Protein AF-A0A851D9D4-F1 (afdb_monomer_lite)

Foldseek 3Di:
DLVVVVVLVVCCCPPVVVDPVSVVVVLVVLLVVCAVDPCSLLVLLVVLLLLFFPPNDPDDPVVSVVVLVSSLSSLLSDDPVVSNLVNNQVSLLVCVVVVGTNDPVSQVVSLVSVCVRPNCVSSVVVVVSVD

Secondary structure (DSSP, 8-state):
-HHHHHHHHHHHHHHHTT-HHHHHHHHHHHHHHHHT-TTHHHHHHHHHHHHTBTTS----HHHHHHHHHHHHHHHHT-S-HHHHHHHHHHHHHHHHHTT-BS-HHHHHHHHHHHHHHH-HHHHHHHHHTT-

pLDDT: mean 94.08, std 6.08, range [61.59, 98.56]

Structure (mmCIF, N/CA/C/O backbone):
data_AF-A0A851D9D4-F1
#
_entry.id   AF-A0A851D9D4-F1
#
loop_
_atom_site.group_PDB
_atom_site.id
_atom_site.type_symbol
_atom_site.label_atom_id
_atom_site.label_alt_id
_atom_site.label_comp_id
_atom_site.label_asym_id
_atom_site.label_entity_id
_atom_site.label_seq_id
_atom_site.pdbx_PDB_ins_code
_atom_site.Cartn_x
_atom_site.Cartn_y
_atom_site.Cartn_z
_atom_site.occupancy
_atom_site.B_iso_or_equiv
_atom_site.auth_seq_id
_atom_site.auth_comp_id
_atom_site.auth_asym_id
_atom_site.auth_atom_id
_atom_site.pdbx_PDB_model_num
ATOM 1 N N . LEU A 1 1 ? 11.417 -7.701 0.108 1.00 90.81 1 LEU A N 1
ATOM 2 C CA . LEU A 1 1 ? 10.865 -7.023 -1.093 1.00 90.81 1 LEU A CA 1
ATOM 3 C C . LEU A 1 1 ? 11.117 -5.521 -1.086 1.00 90.81 1 LEU A C 1
ATOM 5 O O . LEU A 1 1 ? 11.650 -5.031 -2.070 1.00 90.81 1 LEU A O 1
ATOM 9 N N . LEU A 1 2 ? 10.807 -4.804 0.001 1.00 93.19 2 LEU A N 1
ATOM 10 C CA . LEU A 1 2 ? 11.089 -3.363 0.102 1.00 93.19 2 LEU A CA 1
ATOM 11 C C . LEU A 1 2 ? 12.580 -3.041 -0.086 1.00 93.19 2 LEU A C 1
ATOM 13 O O . LEU A 1 2 ? 12.919 -2.233 -0.943 1.00 93.19 2 LEU A O 1
ATOM 17 N N . ASP A 1 3 ? 13.468 -3.744 0.625 1.00 95.19 3 ASP A N 1
ATOM 18 C CA . ASP A 1 3 ? 14.919 -3.530 0.495 1.00 95.19 3 ASP A CA 1
ATOM 19 C C . ASP A 1 3 ? 15.436 -3.878 -0.902 1.00 95.19 3 ASP A C 1
ATOM 21 O O . ASP A 1 3 ? 16.291 -3.185 -1.449 1.00 95.19 3 ASP A O 1
ATOM 25 N N . LEU A 1 4 ? 14.872 -4.927 -1.510 1.00 95.50 4 LEU A N 1
ATOM 26 C CA . LEU A 1 4 ? 15.184 -5.309 -2.884 1.00 95.50 4 LEU A CA 1
ATOM 27 C C . LEU A 1 4 ? 14.807 -4.177 -3.845 1.00 95.50 4 LEU A C 1
ATOM 29 O O . LEU A 1 4 ? 15.632 -3.772 -4.657 1.00 95.50 4 LEU A O 1
ATOM 33 N N . LYS A 1 5 ? 13.598 -3.620 -3.706 1.00 95.62 5 LYS A N 1
ATOM 34 C CA . LYS A 1 5 ? 13.129 -2.488 -4.511 1.00 95.62 5 LYS A CA 1
ATOM 35 C C . LYS A 1 5 ? 14.029 -1.269 -4.336 1.00 95.62 5 LYS A C 1
ATOM 37 O O . LYS A 1 5 ? 14.482 -0.720 -5.331 1.00 95.62 5 LYS A O 1
ATOM 42 N N . SER A 1 6 ? 14.366 -0.903 -3.098 1.00 95.19 6 SER A N 1
ATOM 43 C CA . SER A 1 6 ? 15.285 0.211 -2.825 1.00 95.19 6 SER A CA 1
ATOM 44 C C . SER A 1 6 ? 16.679 -0.015 -3.419 1.00 95.19 6 SER A C 1
ATOM 46 O O . SER A 1 6 ? 17.276 0.917 -3.951 1.00 95.19 6 SER A O 1
ATOM 48 N N . ARG A 1 7 ? 17.196 -1.250 -3.383 1.00 96.81 7 ARG A N 1
ATOM 49 C CA . ARG A 1 7 ? 18.484 -1.592 -3.999 1.00 96.81 7 ARG A CA 1
ATOM 50 C C . ARG A 1 7 ? 18.447 -1.438 -5.521 1.00 96.81 7 ARG A C 1
ATOM 52 O O . ARG A 1 7 ? 19.396 -0.891 -6.075 1.00 96.81 7 ARG A O 1
ATOM 59 N N . PHE A 1 8 ? 17.384 -1.901 -6.178 1.00 95.88 8 PHE A N 1
ATOM 60 C CA . PHE A 1 8 ? 17.225 -1.756 -7.628 1.00 95.88 8 PHE A CA 1
ATOM 61 C C . PHE A 1 8 ? 16.979 -0.307 -8.051 1.00 95.88 8 PHE A C 1
ATOM 63 O O . PHE A 1 8 ? 17.536 0.114 -9.058 1.00 95.88 8 PHE A O 1
ATOM 70 N N . ASP A 1 9 ? 16.229 0.471 -7.269 1.00 94.62 9 ASP A N 1
ATOM 71 C CA . ASP A 1 9 ? 16.039 1.905 -7.522 1.00 94.62 9 ASP A CA 1
ATOM 72 C C . ASP A 1 9 ? 17.369 2.661 -7.458 1.00 94.62 9 ASP A C 1
ATOM 74 O O . ASP A 1 9 ? 17.689 3.432 -8.361 1.00 94.62 9 ASP A O 1
ATOM 78 N N . ARG A 1 10 ? 18.185 2.384 -6.433 1.00 97.06 10 ARG A N 1
ATOM 79 C CA . ARG A 1 10 ? 19.523 2.970 -6.311 1.00 97.06 10 ARG A CA 1
ATOM 80 C C . ARG A 1 10 ? 20.431 2.548 -7.465 1.00 97.06 10 ARG A C 1
ATOM 82 O O . ARG A 1 10 ? 21.088 3.391 -8.059 1.00 97.06 10 ARG A O 1
ATOM 89 N N . PHE A 1 11 ? 20.440 1.261 -7.807 1.00 96.88 11 PHE A N 1
ATOM 90 C CA . PHE A 1 11 ? 21.220 0.739 -8.930 1.00 96.88 11 PHE A CA 1
ATOM 91 C C . PHE A 1 11 ? 20.834 1.406 -10.258 1.00 96.88 11 PHE A C 1
ATOM 93 O O . PHE A 1 11 ? 21.703 1.856 -10.997 1.00 96.88 11 PHE A O 1
ATOM 100 N N . LEU A 1 12 ? 19.535 1.531 -10.532 1.00 96.62 12 LEU A N 1
ATOM 101 C CA . LEU A 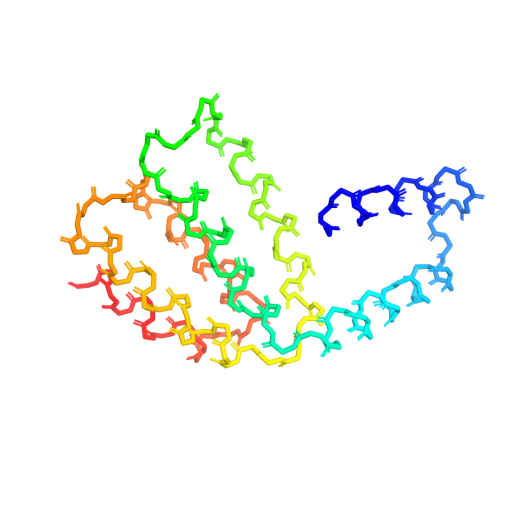1 12 ? 19.008 2.205 -11.715 1.00 96.62 12 LEU A CA 1
ATOM 102 C C . LEU A 1 12 ? 19.426 3.684 -11.766 1.00 96.62 12 LEU A C 1
ATOM 104 O O . LEU A 1 12 ? 19.813 4.183 -12.824 1.00 96.62 12 LEU A O 1
ATOM 108 N N . GLN A 1 13 ? 19.369 4.382 -10.632 1.00 97.12 13 GLN A N 1
ATOM 109 C CA . GLN A 1 13 ? 19.790 5.775 -10.534 1.00 97.12 13 GLN A CA 1
ATOM 110 C C . GLN A 1 13 ? 21.301 5.933 -10.758 1.00 97.12 13 GLN A C 1
ATOM 112 O O . GLN A 1 13 ? 21.709 6.751 -11.576 1.00 97.12 13 GLN A O 1
ATOM 117 N N . GLU A 1 14 ? 22.126 5.163 -10.051 1.00 97.69 14 GLU A N 1
ATOM 118 C CA . GLU A 1 14 ? 23.586 5.313 -10.059 1.00 97.69 14 GLU A CA 1
ATOM 119 C C . GLU A 1 14 ? 24.228 4.789 -11.348 1.00 97.69 14 GLU A C 1
ATOM 121 O O . GLU A 1 14 ? 25.181 5.382 -11.843 1.00 97.69 14 GLU A O 1
ATOM 126 N N . SER A 1 15 ? 23.721 3.680 -11.894 1.00 97.69 15 SER A N 1
ATOM 127 C CA . SER A 1 15 ? 24.346 2.998 -13.038 1.00 97.69 15 SER A CA 1
ATOM 128 C C . SER A 1 15 ? 23.743 3.391 -14.385 1.00 97.69 15 SER A C 1
ATOM 130 O O . SER A 1 15 ? 24.436 3.341 -15.397 1.00 97.69 15 SER A O 1
ATOM 132 N N . PHE A 1 16 ? 22.468 3.785 -14.412 1.00 96.38 16 PHE A N 1
ATOM 133 C CA . PHE A 1 16 ? 21.736 4.053 -15.656 1.00 96.38 16 PHE A CA 1
ATOM 134 C C . PHE A 1 16 ? 21.034 5.414 -15.665 1.00 96.38 16 PHE A C 1
ATOM 136 O O . PHE A 1 16 ? 20.228 5.670 -16.554 1.00 96.38 16 PHE A O 1
ATOM 143 N N . ASN A 1 17 ? 21.308 6.288 -14.688 1.00 96.31 17 ASN A N 1
ATOM 144 C CA . ASN A 1 17 ? 20.724 7.629 -14.587 1.00 96.31 17 ASN A CA 1
ATOM 145 C C . ASN A 1 17 ? 19.188 7.644 -14.746 1.00 96.31 17 ASN A C 1
ATOM 147 O O . ASN A 1 17 ? 18.624 8.492 -15.436 1.00 96.31 17 ASN A O 1
ATOM 151 N N . ASN A 1 18 ? 18.502 6.679 -14.121 1.00 95.62 18 ASN A N 1
ATOM 152 C CA . ASN A 1 18 ? 17.047 6.518 -14.230 1.00 95.62 18 ASN A CA 1
ATOM 153 C C . ASN A 1 18 ? 16.526 6.317 -15.661 1.00 95.62 18 ASN A C 1
ATOM 155 O O . ASN A 1 18 ? 15.411 6.747 -15.975 1.00 95.62 18 ASN A O 1
ATOM 159 N N . ASP A 1 19 ? 17.299 5.632 -16.506 1.00 98.00 19 ASP A N 1
ATOM 160 C CA . ASP A 1 19 ? 16.868 5.268 -17.851 1.00 98.00 19 ASP A CA 1
ATOM 161 C C . ASP A 1 19 ? 15.466 4.634 -17.850 1.00 98.00 19 ASP A C 1
ATOM 163 O O . ASP A 1 19 ? 15.133 3.741 -17.059 1.00 98.00 19 ASP A O 1
ATOM 167 N N . ARG A 1 20 ? 14.618 5.137 -18.749 1.00 96.94 20 ARG A N 1
ATOM 168 C CA . ARG A 1 20 ? 13.194 4.802 -18.779 1.00 96.94 20 ARG A CA 1
ATOM 169 C C . ARG A 1 20 ? 12.952 3.344 -19.157 1.00 96.94 20 ARG A C 1
ATOM 171 O O . ARG A 1 20 ? 12.017 2.754 -18.615 1.00 96.94 20 ARG A O 1
ATOM 178 N N . LEU A 1 21 ? 13.753 2.781 -20.060 1.00 97.12 21 LEU A N 1
ATOM 179 C CA . LEU A 1 21 ? 13.603 1.397 -20.497 1.00 97.12 21 LEU A CA 1
ATOM 180 C C . LEU A 1 21 ? 13.927 0.456 -19.336 1.00 97.12 21 LEU A C 1
ATOM 182 O O . LEU A 1 21 ? 13.097 -0.373 -18.975 1.00 97.12 21 LEU A O 1
ATOM 186 N N . PHE A 1 22 ? 15.071 0.656 -18.674 1.00 96.44 22 PHE A N 1
ATOM 187 C CA . PHE A 1 22 ? 15.436 -0.145 -17.502 1.00 96.44 22 PHE A CA 1
ATOM 188 C C . PHE A 1 22 ? 14.422 -0.000 -16.365 1.00 96.44 22 PHE A C 1
ATOM 190 O O . PHE A 1 22 ? 14.060 -0.991 -15.730 1.00 96.44 22 PHE A O 1
ATOM 197 N N . LYS A 1 23 ? 13.901 1.211 -16.137 1.00 96.25 23 LYS A N 1
ATOM 198 C CA . LYS A 1 23 ? 12.845 1.445 -15.145 1.00 96.25 23 LYS A CA 1
ATOM 199 C C . LYS A 1 23 ? 11.585 0.628 -15.431 1.00 96.25 23 LYS A C 1
ATOM 201 O O . LYS A 1 23 ? 11.008 0.066 -14.503 1.00 96.25 23 LYS A O 1
ATOM 206 N N . GLN A 1 24 ? 11.150 0.586 -16.690 1.00 96.69 24 GLN A N 1
ATOM 207 C CA . GLN A 1 24 ? 9.966 -0.166 -17.109 1.00 96.69 24 GLN A CA 1
ATOM 208 C C . GLN A 1 24 ? 10.182 -1.673 -16.981 1.00 96.69 24 GLN A C 1
ATOM 210 O O . GLN A 1 24 ? 9.315 -2.347 -16.432 1.00 96.69 24 GLN A O 1
ATOM 215 N N . THR A 1 25 ? 11.342 -2.183 -17.401 1.00 97.00 25 THR A N 1
ATOM 216 C CA . THR A 1 25 ? 11.686 -3.605 -17.260 1.00 97.00 25 THR A CA 1
ATOM 217 C C . THR A 1 25 ? 11.700 -4.029 -15.794 1.00 97.00 25 THR A C 1
ATOM 219 O O . THR A 1 25 ? 11.010 -4.972 -15.426 1.00 97.00 25 THR A O 1
ATOM 222 N N . ILE A 1 26 ? 12.390 -3.275 -14.928 1.00 95.94 26 ILE A N 1
ATOM 223 C CA . ILE A 1 26 ? 12.426 -3.565 -13.486 1.00 95.94 26 ILE A CA 1
ATOM 224 C C . ILE A 1 26 ? 11.010 -3.540 -12.899 1.00 95.94 26 ILE A C 1
ATOM 226 O O . ILE A 1 26 ? 10.655 -4.421 -12.123 1.00 95.94 26 ILE A O 1
ATOM 230 N N . ALA A 1 27 ? 10.185 -2.552 -13.255 1.00 95.75 27 ALA A N 1
ATOM 231 C CA . ALA A 1 27 ? 8.805 -2.486 -12.777 1.00 95.75 27 ALA A CA 1
ATOM 232 C C . ALA A 1 27 ? 7.976 -3.705 -13.219 1.00 95.75 27 ALA A C 1
ATOM 234 O O . ALA A 1 27 ? 7.279 -4.284 -12.387 1.00 95.75 27 ALA A O 1
ATOM 235 N N . GLY A 1 28 ? 8.093 -4.114 -14.487 1.00 97.31 28 GLY A N 1
ATOM 236 C CA . GLY A 1 28 ? 7.421 -5.299 -15.024 1.00 97.31 28 GLY A CA 1
ATOM 237 C C . GLY A 1 28 ? 7.860 -6.591 -14.334 1.00 97.31 28 GLY A C 1
ATOM 238 O O . GLY A 1 28 ? 7.017 -7.410 -13.980 1.00 97.31 28 GLY A O 1
ATOM 239 N N . ASP A 1 29 ? 9.154 -6.740 -14.047 1.00 96.81 29 ASP A N 1
ATOM 240 C CA . ASP A 1 29 ? 9.668 -7.903 -13.319 1.00 96.81 29 ASP A CA 1
ATOM 241 C C . ASP A 1 29 ? 9.156 -7.936 -11.873 1.00 96.81 29 ASP A C 1
ATOM 243 O O . ASP A 1 29 ? 8.748 -8.992 -11.388 1.00 96.81 29 ASP A O 1
ATOM 247 N N . PHE A 1 30 ? 9.123 -6.781 -11.191 1.00 96.50 30 PHE A N 1
ATOM 248 C CA . PHE A 1 30 ? 8.541 -6.657 -9.850 1.00 96.50 30 PHE A CA 1
ATOM 249 C C . PHE A 1 30 ? 7.064 -7.034 -9.824 1.00 96.50 30 PHE A C 1
ATOM 251 O O . PHE A 1 30 ? 6.648 -7.741 -8.908 1.00 96.50 30 PHE A O 1
ATOM 258 N N . GLU A 1 31 ? 6.286 -6.596 -10.811 1.00 97.1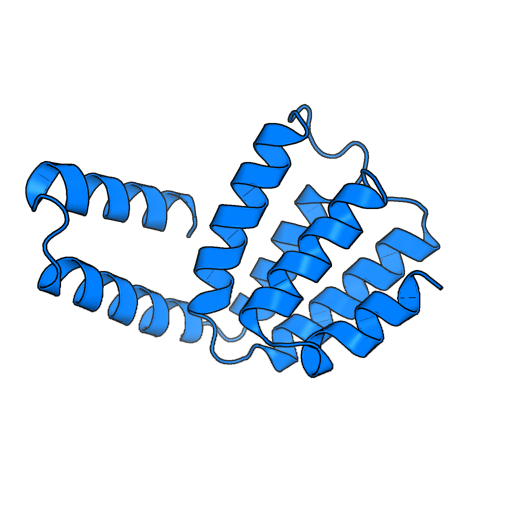2 31 GLU A N 1
ATOM 259 C CA . GLU A 1 31 ? 4.900 -7.028 -10.966 1.00 97.12 31 GLU A CA 1
ATOM 260 C C . GLU A 1 31 ? 4.820 -8.540 -11.199 1.00 97.12 31 GLU A C 1
ATOM 262 O O . GLU A 1 31 ? 4.091 -9.229 -10.487 1.00 97.12 31 GLU A O 1
ATOM 267 N N . TYR A 1 32 ? 5.613 -9.086 -12.119 1.00 97.31 32 TYR A N 1
ATOM 268 C CA . TYR A 1 32 ? 5.586 -10.510 -12.431 1.00 97.31 32 TYR A CA 1
ATOM 269 C C . TYR A 1 32 ? 5.859 -11.377 -11.196 1.00 97.31 32 TYR A C 1
ATOM 271 O O . TYR A 1 32 ? 5.006 -12.171 -10.796 1.00 97.31 32 TYR A O 1
ATOM 279 N N . PHE A 1 33 ? 7.012 -11.213 -10.537 1.00 96.19 33 PHE A N 1
ATOM 280 C CA . PHE A 1 33 ? 7.373 -12.120 -9.446 1.00 96.19 33 PHE A CA 1
ATOM 281 C C . PHE A 1 33 ? 6.576 -11.868 -8.160 1.00 96.19 33 PHE A C 1
ATOM 283 O O . PHE A 1 33 ? 6.390 -12.803 -7.379 1.00 96.19 33 PHE A O 1
ATOM 290 N N . LEU A 1 34 ? 6.108 -10.636 -7.901 1.00 97.12 34 LEU A N 1
ATOM 291 C CA . LEU A 1 34 ? 5.276 -10.350 -6.726 1.00 97.12 34 LEU A CA 1
ATOM 292 C C . LEU A 1 34 ? 3.985 -11.171 -6.778 1.00 97.12 34 LEU A C 1
ATOM 294 O O . LEU A 1 34 ? 3.561 -11.712 -5.753 1.00 97.12 34 LEU A O 1
ATOM 298 N N . ASN A 1 35 ? 3.397 -11.284 -7.970 1.00 97.38 35 ASN A N 1
ATOM 299 C CA . ASN A 1 35 ? 2.134 -11.978 -8.196 1.00 97.38 35 ASN A CA 1
ATOM 300 C C . ASN A 1 35 ? 2.295 -13.498 -8.407 1.00 97.38 35 ASN A C 1
ATOM 302 O O . ASN A 1 35 ? 1.298 -14.211 -8.383 1.00 97.38 35 ASN A O 1
ATOM 306 N N . LEU A 1 36 ? 3.523 -14.036 -8.509 1.00 97.56 36 LEU A N 1
ATOM 307 C CA . LEU A 1 36 ? 3.751 -15.495 -8.481 1.00 97.56 36 LEU A CA 1
ATOM 308 C C . LEU A 1 36 ? 3.380 -16.132 -7.132 1.00 97.56 36 LEU A C 1
ATOM 310 O O . LEU A 1 36 ? 3.127 -17.333 -7.057 1.00 97.56 36 LEU A O 1
ATOM 314 N N . ASN A 1 37 ? 3.374 -15.347 -6.054 1.00 96.31 37 ASN A N 1
ATOM 315 C CA . ASN A 1 37 ? 2.994 -15.811 -4.728 1.00 96.31 37 ASN A CA 1
ATOM 316 C C . ASN A 1 37 ? 1.591 -15.309 -4.368 1.00 96.31 37 ASN A C 1
ATOM 318 O O . ASN A 1 37 ? 1.417 -14.144 -4.015 1.00 96.31 37 ASN A O 1
ATOM 322 N N . SER A 1 38 ? 0.610 -16.213 -4.340 1.00 95.94 38 SER A N 1
ATOM 323 C CA . SER A 1 38 ? -0.780 -15.909 -3.959 1.00 95.94 38 SER A CA 1
ATOM 324 C C . SER A 1 38 ? -0.944 -15.410 -2.514 1.00 95.94 38 SER A C 1
ATOM 326 O O . SER A 1 38 ? -1.989 -14.880 -2.148 1.00 95.94 38 SER A O 1
ATOM 328 N N . ARG A 1 39 ? 0.089 -15.539 -1.666 1.00 97.44 39 ARG A N 1
ATOM 329 C CA . ARG A 1 39 ? 0.106 -14.979 -0.301 1.00 97.44 39 ARG A CA 1
ATOM 330 C C . ARG A 1 39 ? 0.657 -13.556 -0.220 1.00 97.44 39 ARG A C 1
ATOM 332 O O . ARG A 1 39 ? 0.608 -12.953 0.850 1.00 97.44 39 ARG A O 1
ATOM 339 N N . SER A 1 40 ? 1.158 -12.987 -1.318 1.00 97.88 40 SER A N 1
ATOM 340 C CA . SER A 1 40 ? 1.647 -11.601 -1.354 1.00 97.88 40 SER A CA 1
ATOM 341 C C . SER A 1 40 ? 0.625 -10.571 -0.830 1.00 97.88 40 SER A C 1
ATOM 343 O O . SER A 1 40 ? 1.040 -9.712 -0.044 1.00 97.88 40 SER A O 1
ATOM 345 N N . PRO A 1 41 ? -0.686 -10.653 -1.158 1.00 98.38 41 PRO A N 1
ATOM 346 C CA . PRO A 1 41 ? -1.702 -9.757 -0.594 1.00 98.38 41 PRO A CA 1
ATOM 347 C C . PRO A 1 41 ? -1.792 -9.815 0.934 1.00 98.38 41 PRO A C 1
ATOM 349 O O . PRO A 1 41 ? -1.791 -8.783 1.607 1.00 98.38 41 PRO A O 1
ATOM 352 N N . GLU A 1 42 ? -1.811 -11.023 1.497 1.00 98.19 42 GLU A N 1
ATOM 353 C CA . GLU A 1 42 ? -1.857 -11.234 2.944 1.00 98.19 42 GLU A CA 1
ATOM 354 C C . GLU A 1 42 ? -0.599 -10.688 3.623 1.00 98.19 42 GLU A C 1
ATOM 356 O O . GLU A 1 42 ? -0.683 -9.949 4.602 1.00 98.19 42 GLU A O 1
ATOM 361 N N . TYR A 1 43 ? 0.580 -11.005 3.084 1.00 98.31 43 TYR A N 1
ATOM 362 C CA . TYR A 1 43 ? 1.853 -10.586 3.666 1.00 98.31 43 TYR A CA 1
ATOM 363 C C . TYR A 1 43 ? 2.029 -9.074 3.667 1.00 98.31 43 TYR A C 1
ATOM 365 O O . TYR A 1 43 ? 2.518 -8.520 4.653 1.00 98.31 43 TYR A O 1
ATOM 373 N N . LEU A 1 44 ? 1.602 -8.392 2.603 1.00 98.38 44 LEU A N 1
ATOM 374 C CA . LEU A 1 44 ? 1.626 -6.935 2.572 1.00 98.38 44 LEU A CA 1
ATOM 375 C C . LEU A 1 44 ? 0.669 -6.345 3.615 1.00 98.38 44 LEU A C 1
ATOM 377 O O . LEU A 1 44 ? 1.033 -5.410 4.326 1.00 98.38 44 LEU A O 1
ATOM 381 N N . SER A 1 45 ? -0.526 -6.925 3.748 1.00 98.31 45 SER A N 1
ATOM 382 C CA . SER A 1 45 ? -1.516 -6.503 4.739 1.00 98.31 45 SER A CA 1
ATOM 383 C C . SER A 1 45 ? -1.017 -6.687 6.177 1.00 98.31 45 SER A C 1
ATOM 385 O O . SER A 1 45 ? -1.084 -5.756 6.980 1.00 98.31 45 SER A O 1
ATOM 387 N N . LEU A 1 46 ? -0.437 -7.849 6.491 1.00 97.88 46 LEU A N 1
ATOM 388 C CA . LEU A 1 46 ? 0.181 -8.146 7.787 1.00 97.88 46 LEU A CA 1
ATOM 389 C C . LEU A 1 46 ? 1.354 -7.216 8.092 1.00 97.88 46 LEU A C 1
ATOM 391 O O . LEU A 1 46 ? 1.516 -6.777 9.229 1.00 97.88 46 LEU A O 1
ATOM 395 N N . PHE A 1 47 ? 2.170 -6.905 7.084 1.00 96.94 47 PHE A N 1
ATOM 396 C CA . PHE A 1 47 ? 3.274 -5.970 7.245 1.00 96.94 47 PHE A CA 1
ATOM 397 C C . PHE A 1 47 ? 2.764 -4.577 7.621 1.00 96.94 47 PHE A C 1
ATOM 399 O O . PHE A 1 47 ? 3.266 -3.987 8.571 1.00 96.94 47 PHE A O 1
ATOM 406 N N . ILE A 1 48 ? 1.743 -4.066 6.929 1.00 96.75 48 ILE A N 1
ATOM 407 C CA . ILE A 1 48 ? 1.140 -2.768 7.260 1.00 96.75 48 ILE A CA 1
ATOM 408 C C . ILE A 1 48 ? 0.482 -2.809 8.651 1.00 96.75 48 ILE A C 1
ATOM 410 O O . ILE A 1 48 ? 0.669 -1.887 9.442 1.00 96.75 48 ILE A O 1
ATOM 414 N N . ASP A 1 49 ? -0.217 -3.897 8.992 1.00 96.31 49 ASP A N 1
ATOM 415 C CA . ASP A 1 49 ? -0.802 -4.119 10.323 1.00 96.31 49 ASP A CA 1
ATOM 416 C C . ASP A 1 49 ? 0.252 -4.075 11.439 1.00 96.31 49 ASP A C 1
ATOM 418 O O . ASP A 1 49 ? 0.006 -3.483 12.484 1.00 96.31 49 ASP A O 1
ATOM 422 N N . ASP A 1 50 ? 1.435 -4.655 11.228 1.00 94.50 50 ASP A N 1
ATOM 423 C CA . ASP A 1 50 ? 2.560 -4.582 12.170 1.00 94.50 50 ASP A CA 1
ATOM 424 C C . ASP A 1 50 ? 3.058 -3.143 12.373 1.00 94.50 50 ASP A C 1
ATOM 426 O O . ASP A 1 50 ? 3.345 -2.746 13.501 1.00 94.50 50 ASP A O 1
ATOM 430 N N . LYS A 1 51 ? 3.128 -2.345 11.299 1.00 93.38 51 LYS A N 1
ATOM 431 C CA . LYS A 1 51 ? 3.608 -0.953 11.359 1.00 93.38 51 LYS A CA 1
ATOM 432 C C . LYS A 1 51 ? 2.619 0.016 11.990 1.00 93.38 51 LYS A C 1
ATOM 434 O O . LYS A 1 51 ? 3.050 1.013 12.556 1.00 93.38 51 LYS A O 1
ATOM 439 N N . LEU A 1 52 ? 1.326 -0.285 11.920 1.00 93.94 52 LEU A N 1
ATOM 440 C CA . LEU A 1 52 ? 0.266 0.546 12.492 1.00 93.94 52 LEU A CA 1
ATOM 441 C C . LEU A 1 52 ? -0.125 0.139 13.918 1.00 93.94 52 LEU A C 1
ATOM 443 O O . LEU A 1 52 ? -0.994 0.772 14.513 1.00 93.94 52 LEU A O 1
ATOM 447 N N . LYS A 1 53 ? 0.492 -0.900 14.493 1.00 91.81 53 LYS A N 1
ATOM 448 C CA . LYS A 1 53 ? 0.215 -1.323 15.870 1.00 91.81 53 LYS A CA 1
ATOM 449 C C . LYS A 1 53 ? 1.001 -0.520 16.903 1.00 91.81 53 LYS A C 1
ATOM 451 O O . LYS A 1 53 ? 2.215 -0.338 16.802 1.00 91.81 53 LYS A O 1
ATOM 456 N N . LYS A 1 54 ? 0.314 -0.140 17.978 1.00 81.81 54 LYS A N 1
ATOM 457 C CA . LYS A 1 54 ? 0.893 0.514 19.153 1.00 81.81 54 LYS A CA 1
ATOM 458 C C . LYS A 1 54 ? 1.964 -0.359 19.813 1.00 81.81 54 LYS A C 1
ATOM 460 O O . LYS A 1 54 ? 1.751 -1.549 20.040 1.00 81.81 54 LYS A O 1
ATOM 465 N N . GLY A 1 55 ? 3.092 0.256 20.172 1.00 68.00 55 GLY A N 1
ATOM 466 C CA . GLY A 1 55 ? 4.141 -0.369 20.988 1.00 68.00 55 GLY A CA 1
ATOM 467 C C . GLY A 1 55 ? 5.022 -1.386 20.261 1.00 68.00 55 GLY A C 1
ATOM 468 O O . GLY A 1 55 ? 5.802 -2.071 20.916 1.00 68.00 55 GLY A O 1
ATOM 469 N N . VAL A 1 56 ? 4.916 -1.505 18.933 1.00 61.59 56 VAL A N 1
ATOM 470 C CA . VAL A 1 56 ? 5.634 -2.553 18.196 1.00 61.59 56 VAL A CA 1
ATOM 471 C C . VAL A 1 56 ? 7.078 -2.162 17.879 1.00 61.59 56 VAL A C 1
ATOM 473 O O . VAL A 1 56 ? 7.922 -3.056 17.859 1.00 61.59 56 VAL A O 1
ATOM 476 N N . LYS A 1 57 ? 7.421 -0.878 17.658 1.00 65.12 57 LYS A N 1
ATOM 477 C CA . LYS A 1 57 ? 8.802 -0.454 17.324 1.00 65.12 57 LYS A CA 1
ATOM 478 C C . LYS A 1 57 ? 9.092 0.974 17.786 1.00 65.12 57 LYS A C 1
ATOM 480 O O . LYS A 1 57 ? 8.229 1.834 17.668 1.00 65.12 57 LYS A O 1
ATOM 485 N N . GLY A 1 58 ? 10.323 1.223 18.240 1.00 72.50 58 GLY A N 1
ATOM 486 C CA . GLY A 1 58 ? 10.870 2.557 18.543 1.00 72.50 58 GLY A CA 1
ATOM 487 C C . GLY A 1 58 ? 11.146 3.402 17.294 1.00 72.50 58 GLY A C 1
ATOM 488 O O . GLY A 1 58 ? 12.185 4.043 17.214 1.00 72.50 58 GLY A O 1
ATOM 489 N N . LEU A 1 59 ? 10.255 3.324 16.305 1.00 81.00 59 LEU A N 1
ATOM 490 C CA . LEU A 1 59 ? 10.286 4.135 15.096 1.00 81.00 59 LEU A CA 1
ATOM 491 C C . LEU A 1 59 ? 9.507 5.420 15.351 1.00 81.00 59 LEU A C 1
ATOM 493 O O . LEU A 1 59 ? 8.474 5.414 16.022 1.00 81.00 59 LEU A O 1
ATOM 497 N N . THR A 1 60 ? 9.992 6.508 14.780 1.00 85.81 60 THR A N 1
ATOM 498 C CA . THR A 1 60 ? 9.273 7.778 14.726 1.00 85.81 60 THR A CA 1
ATOM 499 C C . THR A 1 60 ? 8.089 7.688 13.759 1.00 85.81 60 THR A C 1
ATOM 501 O O . THR A 1 60 ? 8.075 6.861 12.843 1.00 85.81 60 THR A O 1
ATOM 504 N N . GLU A 1 61 ? 7.095 8.563 13.919 1.00 82.62 61 GLU A N 1
ATOM 505 C CA . GLU A 1 61 ? 5.941 8.627 13.006 1.00 82.62 61 GLU A CA 1
ATOM 506 C C . GLU A 1 61 ? 6.371 8.852 11.545 1.00 82.62 61 GLU A C 1
ATOM 508 O O . GLU A 1 61 ? 5.830 8.229 10.633 1.00 82.62 61 GLU A O 1
ATOM 513 N N . GLN A 1 62 ? 7.415 9.657 11.323 1.00 88.62 62 GLN A N 1
ATOM 514 C CA . GLN A 1 62 ? 7.964 9.928 9.992 1.00 88.62 62 GLN A CA 1
ATOM 515 C C . GLN A 1 62 ? 8.602 8.684 9.347 1.00 88.62 62 GLN A C 1
ATOM 517 O O . GLN A 1 62 ? 8.470 8.449 8.140 1.00 88.62 62 GLN A O 1
ATOM 522 N N . GLU A 1 63 ? 9.284 7.850 10.136 1.00 89.12 63 GLU A N 1
ATOM 523 C CA . GLU A 1 63 ? 9.827 6.577 9.649 1.00 89.12 63 GLU A CA 1
ATOM 524 C C . GLU A 1 63 ? 8.711 5.587 9.318 1.00 89.12 63 GLU A C 1
ATOM 526 O O . GLU A 1 63 ? 8.799 4.879 8.311 1.00 89.12 63 GLU A O 1
ATOM 531 N N . VAL A 1 64 ? 7.649 5.552 10.130 1.00 89.19 64 VAL A N 1
ATOM 532 C CA . VAL A 1 64 ? 6.457 4.746 9.842 1.00 89.19 64 VAL A CA 1
ATOM 533 C C . VAL A 1 64 ? 5.839 5.186 8.519 1.00 89.19 64 VAL A C 1
ATOM 535 O O . VAL A 1 64 ? 5.636 4.340 7.650 1.00 89.19 64 VAL A O 1
ATOM 538 N N . GLU A 1 65 ? 5.624 6.485 8.313 1.00 91.38 65 GLU A N 1
ATOM 539 C CA . GLU A 1 65 ? 5.089 7.012 7.055 1.00 91.38 65 GLU A CA 1
ATOM 540 C C . GLU A 1 65 ? 5.955 6.620 5.849 1.00 91.38 65 GLU A C 1
ATOM 542 O O . GLU A 1 65 ? 5.446 6.068 4.872 1.00 91.38 65 GLU A O 1
ATOM 547 N N . THR A 1 66 ? 7.275 6.788 5.956 1.00 93.12 66 THR A N 1
ATOM 548 C CA . THR A 1 66 ? 8.217 6.397 4.894 1.00 93.12 66 THR A CA 1
ATOM 549 C C . THR A 1 66 ? 8.109 4.906 4.557 1.00 93.12 66 THR A C 1
ATOM 551 O O . THR A 1 66 ? 8.211 4.500 3.395 1.00 93.12 66 THR A O 1
ATOM 554 N N . ILE A 1 67 ? 7.910 4.052 5.564 1.00 93.12 67 ILE A N 1
ATOM 555 C CA . ILE A 1 67 ? 7.721 2.613 5.362 1.00 93.12 67 ILE A CA 1
ATOM 556 C C . ILE A 1 67 ? 6.382 2.324 4.673 1.00 93.12 67 ILE A C 1
ATOM 558 O O . ILE A 1 67 ? 6.343 1.472 3.780 1.00 93.12 67 ILE A O 1
ATOM 562 N N . LEU A 1 68 ? 5.306 3.016 5.057 1.00 94.88 68 LEU A N 1
ATOM 563 C CA . LEU A 1 68 ? 3.989 2.865 4.433 1.00 94.88 68 LEU A CA 1
ATOM 564 C C . LEU A 1 68 ? 4.019 3.287 2.960 1.00 94.88 68 LEU A C 1
ATOM 566 O O . LEU A 1 68 ? 3.488 2.566 2.119 1.00 94.88 68 LEU A O 1
ATOM 570 N N . ASP A 1 69 ? 4.724 4.363 2.610 1.00 96.06 69 ASP A N 1
ATOM 571 C CA . ASP A 1 69 ? 4.898 4.774 1.211 1.00 96.06 69 ASP A CA 1
ATOM 572 C C . ASP A 1 69 ? 5.624 3.714 0.379 1.00 96.06 69 ASP A C 1
ATOM 574 O O . ASP A 1 69 ? 5.210 3.382 -0.736 1.00 96.06 69 ASP A O 1
ATOM 578 N N . LYS A 1 70 ? 6.677 3.105 0.936 1.00 95.88 70 LYS A N 1
ATOM 579 C CA . LYS A 1 70 ? 7.363 1.986 0.275 1.00 95.88 70 LYS A CA 1
ATOM 580 C C . LYS A 1 70 ? 6.451 0.761 0.145 1.00 95.88 70 LYS A C 1
ATOM 582 O O . LYS A 1 70 ? 6.498 0.081 -0.880 1.00 95.88 70 LYS A O 1
ATOM 587 N N . ALA A 1 71 ? 5.609 0.479 1.140 1.00 96.94 71 ALA A N 1
ATOM 588 C CA . ALA A 1 71 ? 4.617 -0.594 1.062 1.00 96.94 71 ALA A CA 1
ATOM 589 C C . ALA A 1 71 ? 3.588 -0.331 -0.051 1.00 96.94 71 ALA A C 1
ATOM 591 O O . ALA A 1 71 ? 3.255 -1.246 -0.805 1.00 96.94 71 ALA A O 1
ATOM 592 N N . MET A 1 72 ? 3.168 0.924 -0.232 1.00 97.69 72 MET A N 1
ATOM 593 C CA . MET A 1 72 ? 2.256 1.329 -1.305 1.00 97.69 72 MET A CA 1
ATOM 594 C C . MET A 1 72 ? 2.860 1.169 -2.705 1.00 97.69 72 MET A C 1
ATOM 596 O O . MET A 1 72 ? 2.142 0.847 -3.650 1.00 97.69 72 MET A O 1
ATOM 600 N N . VAL A 1 73 ? 4.184 1.292 -2.855 1.00 95.88 73 VAL A N 1
ATOM 601 C CA . VAL A 1 73 ? 4.859 0.933 -4.116 1.00 95.88 73 VAL A CA 1
ATOM 602 C C . VAL A 1 73 ? 4.640 -0.545 -4.453 1.00 95.88 73 VAL A C 1
ATOM 604 O O . VAL A 1 73 ? 4.341 -0.855 -5.601 1.00 95.88 73 VAL A O 1
ATOM 607 N N . LEU A 1 74 ? 4.755 -1.452 -3.476 1.00 96.56 74 LEU A N 1
ATOM 608 C CA . LEU A 1 74 ? 4.485 -2.877 -3.705 1.00 96.56 74 LEU A CA 1
ATOM 609 C C . LEU A 1 74 ? 3.000 -3.142 -3.957 1.00 96.56 74 LEU A C 1
ATOM 611 O O . LEU A 1 74 ? 2.670 -3.951 -4.816 1.00 96.56 74 LEU A O 1
ATOM 615 N N . PHE A 1 75 ? 2.110 -2.440 -3.252 1.00 98.00 75 PHE A N 1
ATOM 616 C CA . PHE A 1 75 ? 0.668 -2.530 -3.485 1.00 98.00 75 PHE A CA 1
ATOM 617 C C . PHE A 1 75 ? 0.293 -2.169 -4.930 1.00 98.00 75 PHE A C 1
ATOM 619 O O . PHE A 1 75 ? -0.552 -2.828 -5.531 1.00 98.00 75 PHE A O 1
ATOM 626 N N . ARG A 1 76 ? 0.951 -1.167 -5.530 1.00 96.81 76 ARG A N 1
ATOM 627 C CA . ARG A 1 76 ? 0.714 -0.793 -6.934 1.00 96.81 76 ARG A CA 1
ATOM 628 C C . ARG A 1 76 ? 1.010 -1.920 -7.922 1.00 96.81 76 ARG A C 1
ATOM 630 O O . ARG A 1 76 ? 0.267 -2.057 -8.888 1.00 96.81 76 ARG A O 1
ATOM 637 N N . PHE A 1 77 ? 2.036 -2.727 -7.657 1.00 96.81 77 PHE A N 1
ATOM 638 C CA . PHE A 1 77 ? 2.399 -3.890 -8.475 1.00 96.81 77 PHE A CA 1
ATOM 639 C C . PHE A 1 77 ? 1.506 -5.116 -8.229 1.00 96.81 77 PHE A C 1
ATOM 641 O O . PHE A 1 77 ? 1.650 -6.127 -8.906 1.00 96.81 77 PHE A O 1
ATOM 648 N N . MET A 1 78 ? 0.608 -5.071 -7.246 1.00 97.56 78 MET A N 1
ATOM 649 C CA . MET A 1 78 ? -0.255 -6.196 -6.906 1.00 97.56 78 MET A CA 1
ATOM 650 C C . MET A 1 78 ? -1.478 -6.259 -7.824 1.00 97.56 78 MET A C 1
ATOM 652 O O . MET A 1 78 ? -2.152 -5.248 -8.039 1.00 97.56 78 MET A O 1
ATOM 656 N N . GLN A 1 79 ? -1.793 -7.460 -8.310 1.00 96.69 79 GLN A N 1
ATOM 657 C CA . GLN A 1 79 ? -2.980 -7.713 -9.130 1.00 96.69 79 GLN A CA 1
ATOM 658 C C . GLN A 1 79 ? -4.210 -8.031 -8.265 1.00 96.69 79 GLN A C 1
ATOM 660 O O . GLN A 1 79 ? -5.259 -7.413 -8.440 1.00 96.69 79 GLN A O 1
ATOM 665 N N . GLU A 1 80 ? -4.071 -8.909 -7.267 1.00 97.19 80 GLU A N 1
ATOM 666 C CA . GLU A 1 80 ? -5.161 -9.341 -6.369 1.00 97.19 80 GLU A CA 1
ATOM 667 C C . GLU A 1 80 ? -5.451 -8.328 -5.238 1.00 97.19 80 GLU A C 1
ATOM 669 O O . GLU A 1 80 ? -5.287 -8.594 -4.041 1.00 97.19 80 GLU A O 1
ATOM 674 N N . LYS A 1 81 ? -5.856 -7.110 -5.618 1.00 97.38 81 LYS A N 1
ATOM 675 C CA . LYS A 1 81 ? -6.122 -6.004 -4.677 1.00 97.38 81 LYS A CA 1
ATOM 676 C C . LYS A 1 81 ? -7.368 -6.223 -3.814 1.00 97.38 81 LYS A C 1
ATOM 678 O O . LYS A 1 81 ? -7.414 -5.746 -2.684 1.00 97.38 81 LYS A O 1
ATOM 683 N N . ASP A 1 82 ? -8.352 -6.959 -4.310 1.00 96.44 82 ASP A N 1
ATOM 684 C CA . ASP A 1 82 ? -9.555 -7.372 -3.578 1.00 96.44 82 ASP A CA 1
ATOM 685 C C . ASP A 1 82 ? -9.227 -8.364 -2.446 1.00 96.44 82 ASP A C 1
ATOM 687 O O . ASP A 1 82 ? -9.735 -8.251 -1.324 1.00 96.44 82 ASP A O 1
ATOM 691 N N . VAL A 1 83 ? -8.301 -9.295 -2.699 1.00 98.00 83 VAL A N 1
ATOM 692 C CA . VAL A 1 83 ? -7.775 -10.211 -1.680 1.00 98.00 83 VAL A CA 1
ATOM 693 C C . VAL A 1 83 ? -7.030 -9.423 -0.601 1.00 98.00 83 VAL A C 1
ATOM 695 O O . VAL A 1 83 ? -7.251 -9.659 0.592 1.00 98.00 83 VAL A O 1
ATOM 698 N N . PHE A 1 84 ? -6.206 -8.442 -0.994 1.00 98.56 84 PHE A N 1
ATOM 699 C CA . PHE A 1 84 ? -5.564 -7.521 -0.050 1.00 98.56 84 PHE A CA 1
ATOM 700 C C . PHE A 1 84 ? -6.596 -6.762 0.793 1.00 98.56 84 PHE A C 1
ATOM 702 O O . PHE A 1 84 ? -6.469 -6.737 2.019 1.00 98.56 84 PHE A O 1
ATOM 709 N N . GLU A 1 85 ? -7.630 -6.180 0.168 1.00 97.94 85 GLU A N 1
ATOM 710 C CA . GLU A 1 85 ? -8.689 -5.423 0.854 1.00 97.94 85 GLU A CA 1
ATOM 711 C C . GLU A 1 85 ? -9.344 -6.268 1.951 1.00 97.94 85 GLU A C 1
ATOM 713 O O . GLU A 1 85 ? -9.528 -5.804 3.079 1.00 97.94 85 GLU A O 1
ATOM 718 N N . ARG A 1 86 ? -9.640 -7.542 1.655 1.00 97.81 86 ARG A N 1
ATOM 719 C CA . ARG A 1 86 ? -10.247 -8.470 2.616 1.00 97.81 86 ARG A CA 1
ATOM 720 C C . ARG A 1 86 ? -9.377 -8.657 3.859 1.00 97.81 86 ARG A C 1
ATOM 722 O O . ARG A 1 86 ? -9.895 -8.541 4.974 1.00 97.81 86 ARG A O 1
ATOM 729 N N . TYR A 1 87 ? -8.079 -8.912 3.681 1.00 98.44 87 TYR A N 1
ATOM 730 C CA . TYR A 1 87 ? -7.139 -9.043 4.800 1.00 98.44 87 TYR A CA 1
ATOM 731 C C . TYR A 1 87 ? -6.962 -7.720 5.548 1.00 98.44 87 TYR A C 1
ATOM 733 O O . TYR A 1 87 ? -7.038 -7.689 6.778 1.00 98.44 87 TYR A O 1
ATOM 741 N N . TYR A 1 88 ? -6.804 -6.613 4.817 1.00 98.38 88 TYR A N 1
ATOM 742 C CA . TYR A 1 88 ? -6.615 -5.288 5.405 1.00 98.38 88 TYR A CA 1
ATOM 743 C C . TYR A 1 88 ? -7.806 -4.887 6.272 1.00 98.38 88 TYR A C 1
ATOM 745 O O . TYR A 1 88 ? -7.621 -4.478 7.418 1.00 98.38 88 TYR A O 1
ATOM 753 N N . LYS A 1 89 ? -9.032 -5.098 5.781 1.00 97.88 89 LYS A N 1
ATOM 754 C CA . LYS A 1 89 ? -10.266 -4.854 6.533 1.00 97.88 89 LYS A CA 1
ATOM 755 C C . LYS A 1 89 ? -10.312 -5.666 7.826 1.00 97.88 89 LYS A C 1
ATOM 757 O O . LYS A 1 89 ? -10.655 -5.127 8.875 1.00 97.88 89 LYS A O 1
ATOM 762 N N . GLN A 1 90 ? -9.953 -6.951 7.775 1.00 98.00 90 GLN A N 1
ATOM 763 C CA . GLN A 1 90 ? -9.926 -7.810 8.962 1.00 98.00 90 GLN A CA 1
ATOM 764 C C . GLN A 1 90 ? -8.900 -7.321 9.995 1.00 98.00 90 GLN A C 1
ATOM 766 O O . GLN A 1 90 ? -9.180 -7.299 11.195 1.00 98.00 90 GLN A O 1
ATOM 771 N N . HIS A 1 91 ? -7.709 -6.929 9.545 1.00 97.88 91 HIS A N 1
ATOM 772 C CA . HIS A 1 91 ? -6.655 -6.421 10.418 1.00 97.88 91 HIS A CA 1
ATOM 773 C C . HIS A 1 91 ? -7.019 -5.069 11.033 1.00 97.88 91 HIS A C 1
ATOM 775 O O . HIS A 1 91 ? -6.911 -4.917 12.249 1.00 97.88 91 HIS A O 1
ATOM 781 N N . LEU A 1 92 ? -7.536 -4.139 10.228 1.00 97.44 92 LEU A N 1
ATOM 782 C CA . LEU A 1 92 ? -8.042 -2.850 10.690 1.00 97.44 92 LEU A CA 1
ATOM 783 C C . LEU A 1 92 ? -9.150 -3.033 11.734 1.00 97.44 92 LEU A C 1
ATOM 785 O O . LEU A 1 92 ? -9.054 -2.472 12.820 1.00 97.44 92 LEU A O 1
ATOM 789 N N . ALA A 1 93 ? -10.146 -3.885 11.464 1.00 96.88 93 ALA A N 1
ATOM 790 C CA . ALA A 1 93 ? -11.240 -4.157 12.401 1.00 96.88 93 ALA A CA 1
ATOM 791 C C . ALA A 1 93 ? -10.710 -4.614 13.763 1.00 96.88 93 ALA A C 1
ATOM 793 O O . ALA A 1 93 ? -11.114 -4.104 14.805 1.00 96.88 93 ALA A O 1
ATOM 794 N N . ARG A 1 94 ? -9.750 -5.545 13.757 1.00 96.06 94 ARG A N 1
ATOM 795 C CA . ARG A 1 94 ? -9.104 -6.023 14.980 1.00 96.06 94 ARG A CA 1
ATOM 796 C C . ARG A 1 94 ? -8.356 -4.903 15.705 1.00 96.06 94 ARG A C 1
ATOM 798 O O . ARG A 1 94 ? -8.441 -4.841 16.931 1.00 96.06 94 ARG A O 1
ATOM 805 N N . ARG A 1 95 ? -7.614 -4.045 14.995 1.00 95.31 95 ARG A N 1
ATOM 806 C CA . ARG A 1 95 ? -6.879 -2.929 15.618 1.00 95.31 95 ARG A CA 1
ATOM 807 C C . ARG A 1 95 ? -7.827 -1.926 16.273 1.00 95.31 95 ARG A C 1
ATOM 809 O O . ARG A 1 95 ? -7.599 -1.592 17.433 1.00 95.31 95 ARG A O 1
ATOM 816 N N . LEU A 1 96 ? -8.913 -1.559 15.590 1.00 93.94 96 LEU A N 1
ATOM 817 C CA . LEU A 1 96 ? -9.933 -0.645 16.111 1.00 93.94 96 LEU A CA 1
ATOM 818 C C . LEU A 1 96 ? -10.645 -1.228 17.340 1.00 93.94 96 LEU A C 1
ATOM 820 O O . LEU A 1 96 ? -10.674 -0.596 18.390 1.00 93.94 96 LEU A O 1
ATOM 824 N N . LEU A 1 97 ? -11.125 -2.476 17.262 1.00 94.88 97 LEU A N 1
ATOM 825 C CA . LEU A 1 97 ? -11.823 -3.136 18.377 1.00 94.88 97 LEU A CA 1
ATOM 826 C C . LEU A 1 97 ? -10.945 -3.338 19.618 1.00 94.88 97 LEU A C 1
ATOM 828 O O . LEU A 1 97 ? -11.453 -3.390 20.733 1.00 94.88 97 LEU A O 1
ATOM 832 N N . THR A 1 98 ? -9.632 -3.491 19.434 1.00 93.31 98 THR A N 1
ATOM 833 C CA . THR A 1 98 ? -8.691 -3.710 20.546 1.00 93.31 98 THR A CA 1
ATOM 834 C C . THR A 1 98 ? -7.968 -2.440 20.990 1.00 93.31 98 THR A C 1
ATOM 836 O O . THR A 1 98 ? -7.138 -2.518 21.895 1.00 93.31 98 THR A O 1
ATOM 839 N N . ASN A 1 99 ? -8.266 -1.290 20.372 1.00 89.62 99 ASN A N 1
ATOM 840 C CA . ASN A 1 99 ? -7.568 -0.019 20.570 1.00 89.62 99 ASN A CA 1
ATOM 841 C C . ASN A 1 99 ? -6.031 -0.161 20.496 1.00 89.62 99 ASN A C 1
ATOM 843 O O . ASN A 1 99 ? -5.278 0.347 21.331 1.00 89.62 99 ASN A O 1
ATOM 847 N N . LYS A 1 100 ? -5.564 -0.946 19.514 1.00 90.00 100 LYS A N 1
ATOM 848 C CA . LYS A 1 100 ? -4.141 -1.253 19.291 1.00 90.00 100 LY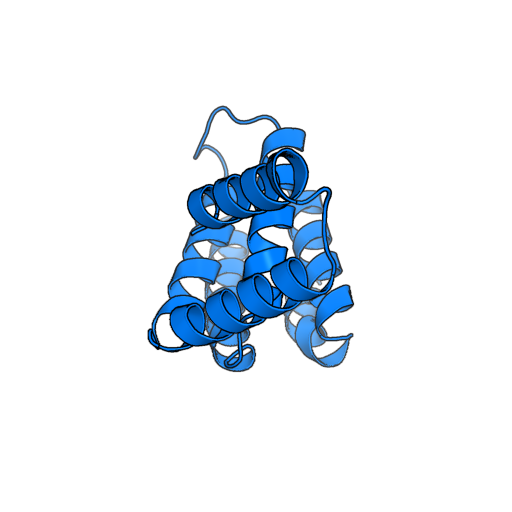S A CA 1
ATOM 849 C C . LYS A 1 100 ? -3.534 -0.485 18.122 1.00 90.00 100 LYS A C 1
ATOM 851 O O . LYS A 1 100 ? -2.417 -0.808 17.729 1.00 90.00 100 LYS A O 1
ATOM 856 N N . SER A 1 101 ? -4.232 0.498 17.568 1.00 88.31 101 SER A N 1
ATOM 857 C CA . SER A 1 101 ? -3.676 1.399 16.556 1.00 88.31 101 SER A CA 1
ATOM 858 C C . SER A 1 101 ? -2.655 2.358 17.174 1.00 88.31 101 SER A C 1
ATOM 860 O O . SER A 1 101 ? -2.766 2.735 18.341 1.00 88.31 101 SER A O 1
ATOM 862 N N . VAL A 1 102 ? -1.633 2.724 16.399 1.00 87.25 102 VAL A N 1
ATOM 863 C CA . VAL A 1 102 ? -0.609 3.699 16.802 1.00 87.25 102 VAL A CA 1
ATOM 864 C C . VAL A 1 102 ? -1.216 5.094 16.966 1.00 87.25 102 VAL A C 1
ATOM 866 O O . VAL A 1 102 ? -1.011 5.726 17.998 1.00 87.25 102 VAL A O 1
ATOM 869 N N . SER A 1 103 ? -2.019 5.525 15.991 1.00 88.31 103 SER A N 1
ATOM 870 C CA . SER A 1 103 ? -2.842 6.733 16.035 1.00 88.31 103 SER A CA 1
ATOM 871 C C . SER A 1 103 ? -3.946 6.663 14.977 1.00 88.31 103 SER A C 1
ATOM 873 O O . SER A 1 103 ? -3.763 6.043 13.925 1.00 88.31 103 SER A O 1
ATOM 875 N N . ASP A 1 104 ? -5.077 7.324 15.233 1.00 90.94 104 ASP A N 1
ATOM 876 C CA . ASP A 1 104 ? -6.185 7.420 14.271 1.00 90.94 104 ASP A CA 1
ATOM 877 C C . ASP A 1 104 ? -5.766 8.149 12.988 1.00 90.94 104 ASP A C 1
ATOM 879 O O . ASP A 1 104 ? -6.216 7.806 11.894 1.00 90.94 104 ASP A O 1
ATOM 883 N N . ASP A 1 105 ? -4.873 9.133 13.107 1.00 91.81 105 ASP A N 1
ATOM 884 C CA . ASP A 1 105 ? -4.366 9.898 11.969 1.00 91.81 105 ASP A CA 1
ATOM 885 C C . ASP A 1 105 ? -3.518 9.030 11.033 1.00 91.81 105 ASP A C 1
ATOM 887 O O . ASP A 1 105 ? -3.667 9.116 9.813 1.00 91.81 105 ASP A O 1
ATOM 891 N N . SER A 1 106 ? -2.702 8.120 11.579 1.00 92.19 106 SER A N 1
ATOM 892 C CA . SER A 1 106 ? -1.930 7.164 10.771 1.00 92.19 106 SER A CA 1
ATOM 893 C C . SER A 1 106 ? -2.840 6.208 10.000 1.00 92.19 106 SER A C 1
ATOM 895 O O . SER A 1 106 ? -2.591 5.913 8.829 1.00 92.19 106 SER A O 1
ATOM 897 N N . GLU A 1 107 ? -3.920 5.741 10.630 1.00 94.50 107 GLU A N 1
ATOM 898 C CA . GLU A 1 107 ? -4.893 4.863 9.975 1.00 94.50 107 GLU A CA 1
ATOM 899 C C . GLU A 1 107 ? -5.634 5.595 8.846 1.00 94.50 107 GLU A C 1
ATOM 901 O O . GLU A 1 107 ? -5.739 5.080 7.728 1.00 94.50 107 GLU A O 1
ATOM 906 N N . LYS A 1 108 ? -6.094 6.826 9.102 1.00 94.88 108 LYS A N 1
ATOM 907 C CA . LYS A 1 108 ? -6.738 7.679 8.092 1.00 94.88 108 LYS A CA 1
ATOM 908 C C . LYS A 1 108 ? -5.792 8.006 6.937 1.00 94.88 108 LYS A C 1
ATOM 910 O O . LYS A 1 108 ? -6.218 7.955 5.783 1.00 94.88 108 LYS A O 1
ATOM 915 N N . ASN A 1 109 ? -4.517 8.285 7.217 1.00 95.31 109 ASN A N 1
ATOM 916 C CA . ASN A 1 109 ? -3.503 8.515 6.186 1.00 95.31 109 ASN A CA 1
ATOM 917 C C . ASN A 1 109 ? -3.329 7.269 5.303 1.00 95.31 109 ASN A C 1
ATOM 919 O O . ASN A 1 109 ? -3.384 7.362 4.078 1.00 95.31 109 ASN A O 1
ATOM 923 N N . MET A 1 110 ? -3.215 6.080 5.903 1.00 97.06 110 MET A N 1
ATOM 924 C CA . MET A 1 110 ? -3.102 4.832 5.144 1.00 97.06 110 MET A CA 1
ATOM 925 C C . MET A 1 110 ? -4.334 4.577 4.257 1.00 97.06 110 MET A C 1
ATOM 927 O O . MET A 1 110 ? -4.193 4.207 3.090 1.00 97.06 110 MET A O 1
ATOM 931 N N . ILE A 1 111 ? -5.543 4.835 4.767 1.00 96.94 111 ILE A N 1
ATOM 932 C CA . ILE A 1 111 ? -6.781 4.747 3.974 1.00 96.94 111 ILE A CA 1
ATOM 933 C C . ILE A 1 111 ? -6.775 5.762 2.825 1.00 96.94 111 ILE A C 1
ATOM 935 O O . ILE A 1 111 ? -7.148 5.414 1.708 1.00 96.94 111 ILE A O 1
ATOM 939 N N . SER A 1 112 ? -6.301 6.987 3.055 1.00 96.88 112 SER A N 1
ATOM 940 C CA . SER A 1 112 ? -6.163 8.008 2.009 1.00 96.88 112 SER A CA 1
ATOM 941 C C . SER A 1 112 ? -5.203 7.571 0.891 1.00 96.88 112 SER A C 1
ATOM 943 O O . SER A 1 112 ? -5.508 7.725 -0.297 1.00 96.88 112 SER A O 1
ATOM 945 N N . LYS A 1 113 ? -4.078 6.935 1.244 1.00 97.38 113 LYS A N 1
ATOM 946 C CA . LYS A 1 113 ? -3.137 6.362 0.267 1.00 97.38 113 LYS A CA 1
ATOM 947 C C . LYS A 1 113 ? -3.802 5.251 -0.559 1.00 97.38 113 LYS A C 1
ATOM 949 O O . LYS A 1 113 ? -3.710 5.270 -1.783 1.00 97.38 113 LYS A O 1
ATOM 954 N N . LEU A 1 114 ? -4.551 4.339 0.071 1.00 97.75 114 LEU A N 1
ATOM 955 C CA . LEU A 1 114 ? -5.326 3.306 -0.643 1.00 97.75 114 LEU A CA 1
ATOM 956 C C . LEU A 1 114 ? -6.396 3.912 -1.566 1.00 97.75 114 LEU A C 1
ATOM 958 O O . LEU A 1 114 ? -6.580 3.449 -2.691 1.00 97.75 114 LEU A O 1
ATOM 962 N N . LYS A 1 115 ? -7.072 4.974 -1.118 1.00 96.94 115 LYS A N 1
ATOM 963 C CA . LYS A 1 115 ? -8.088 5.696 -1.895 1.00 96.94 115 LYS A CA 1
ATOM 964 C C . LYS A 1 115 ? -7.497 6.366 -3.126 1.00 96.94 115 LYS A C 1
ATOM 966 O O . LYS A 1 115 ? -8.124 6.363 -4.178 1.00 96.94 115 LYS A O 1
ATOM 971 N N . THR A 1 116 ? -6.295 6.917 -3.002 1.00 96.25 116 THR A N 1
ATOM 972 C CA . THR A 1 116 ? -5.571 7.518 -4.128 1.00 96.25 116 THR A CA 1
ATOM 973 C C . THR A 1 116 ? -5.259 6.475 -5.199 1.00 96.25 116 THR A C 1
ATOM 975 O O . THR A 1 116 ? -5.413 6.752 -6.383 1.00 96.25 116 THR A O 1
ATOM 978 N N . GLU A 1 117 ? -4.884 5.260 -4.792 1.00 93.88 117 GLU A N 1
ATOM 979 C CA . GLU A 1 117 ? -4.510 4.192 -5.725 1.00 93.88 117 GLU A CA 1
ATOM 980 C C . GLU A 1 117 ? -5.701 3.445 -6.343 1.00 93.88 117 GLU A C 1
ATOM 982 O O . GLU A 1 117 ? -5.618 3.000 -7.484 1.00 93.88 117 GLU A O 1
ATOM 987 N N . CYS A 1 118 ? -6.794 3.245 -5.601 1.00 94.44 118 CYS A N 1
ATOM 988 C CA . CYS A 1 118 ? -7.912 2.380 -6.022 1.00 94.44 118 CYS A CA 1
ATOM 989 C C . CYS A 1 118 ? -9.274 3.088 -6.094 1.00 94.44 118 CYS A C 1
ATOM 991 O O . CYS A 1 118 ? -10.275 2.477 -6.471 1.00 94.44 118 CYS A O 1
ATOM 993 N N . GLY A 1 119 ? -9.333 4.371 -5.745 1.00 94.31 119 GLY A N 1
ATOM 994 C CA . GLY A 1 119 ? -10.557 5.163 -5.733 1.00 94.31 119 GLY A CA 1
ATOM 995 C C . GLY A 1 119 ? -11.454 4.925 -4.513 1.00 94.31 119 GLY A C 1
ATOM 996 O O . GLY A 1 119 ? -11.236 4.049 -3.676 1.00 94.31 119 GLY A O 1
ATOM 997 N N . CYS A 1 120 ? -12.518 5.728 -4.422 1.00 93.38 120 CYS A N 1
ATOM 998 C CA . CYS A 1 120 ? -13.418 5.765 -3.264 1.00 93.38 120 CYS A CA 1
ATOM 999 C C . CYS A 1 120 ? -14.185 4.455 -3.024 1.00 93.38 120 CYS A C 1
ATOM 1001 O O . CYS A 1 120 ? -14.518 4.143 -1.884 1.00 93.38 120 CYS A O 1
ATOM 1003 N N . GLN A 1 121 ? -14.496 3.695 -4.080 1.00 92.50 121 GLN A N 1
ATOM 1004 C CA . GLN A 1 121 ? -15.256 2.446 -3.944 1.00 92.50 121 GLN A CA 1
ATOM 1005 C C . GLN A 1 121 ? -14.478 1.395 -3.145 1.00 92.50 121 GLN A C 1
ATOM 1007 O O . GLN A 1 121 ? -15.070 0.707 -2.317 1.00 92.50 121 GLN A O 1
ATOM 1012 N N . PHE A 1 122 ? -13.156 1.341 -3.332 1.00 93.25 122 PHE A N 1
ATOM 1013 C CA . PHE A 1 122 ? -12.262 0.438 -2.610 1.00 93.25 122 PHE A CA 1
ATOM 1014 C C . PHE A 1 122 ? -12.202 0.757 -1.11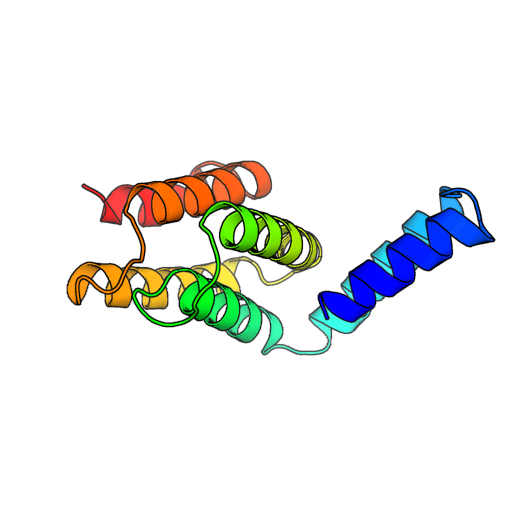0 1.00 93.25 122 PHE A C 1
ATOM 1016 O O . PHE A 1 122 ? -12.167 -0.136 -0.270 1.00 93.25 122 PHE A O 1
ATOM 1023 N N . THR A 1 123 ? -12.220 2.042 -0.745 1.00 95.88 123 THR A N 1
ATOM 1024 C CA . THR A 1 123 ? -12.050 2.468 0.652 1.00 95.88 123 THR A CA 1
ATOM 1025 C C . THR A 1 123 ? -13.348 2.713 1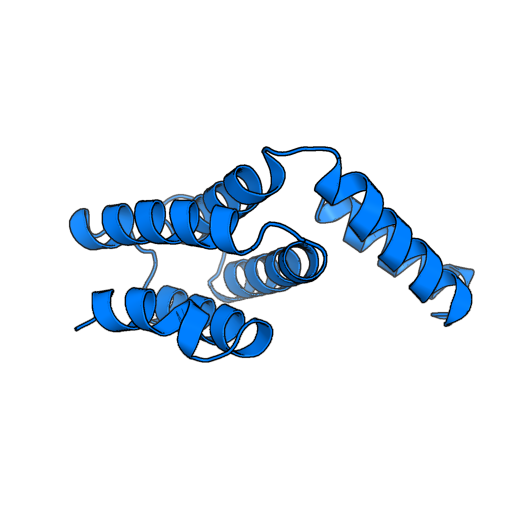.403 1.00 95.88 123 THR A C 1
ATOM 1027 O O . THR A 1 123 ? -13.304 2.822 2.624 1.00 95.88 123 THR A O 1
ATOM 1030 N N . SER A 1 124 ? -14.501 2.765 0.731 1.00 94.12 124 SER A N 1
ATOM 1031 C CA . SER A 1 124 ? -15.778 3.168 1.338 1.00 94.12 124 SER A CA 1
ATOM 1032 C C . SER A 1 124 ? -16.125 2.384 2.611 1.00 94.12 124 SER A C 1
ATOM 1034 O O . SER A 1 124 ? -16.547 2.971 3.609 1.00 94.12 124 SER A O 1
ATOM 1036 N N . LYS A 1 125 ? -15.894 1.064 2.616 1.00 93.31 125 LYS A N 1
ATOM 1037 C CA . LYS A 1 125 ? -16.124 0.222 3.801 1.00 93.31 125 LYS A CA 1
ATOM 1038 C C . LYS A 1 125 ? -15.113 0.495 4.913 1.00 93.31 125 LYS A C 1
ATOM 1040 O O . LYS A 1 125 ? -15.501 0.477 6.072 1.00 93.31 125 LYS A O 1
ATOM 1045 N N . LEU A 1 126 ? -13.849 0.749 4.567 1.00 95.31 126 LEU A N 1
ATOM 1046 C CA . LEU A 1 126 ? -12.781 1.056 5.525 1.00 95.31 126 LEU A CA 1
ATOM 1047 C C . LEU A 1 126 ? -13.022 2.412 6.195 1.00 95.31 126 LEU A C 1
ATOM 1049 O O . LEU A 1 126 ? -12.931 2.525 7.410 1.00 95.31 126 LEU A O 1
ATOM 1053 N N . GLU A 1 127 ? -13.396 3.425 5.411 1.00 94.12 127 GLU A N 1
ATOM 1054 C CA . GLU A 1 127 ? -13.766 4.755 5.906 1.00 94.12 127 GLU A CA 1
ATOM 1055 C C . GLU A 1 127 ? -14.994 4.682 6.828 1.00 94.12 127 GLU A C 1
ATOM 1057 O O . GLU A 1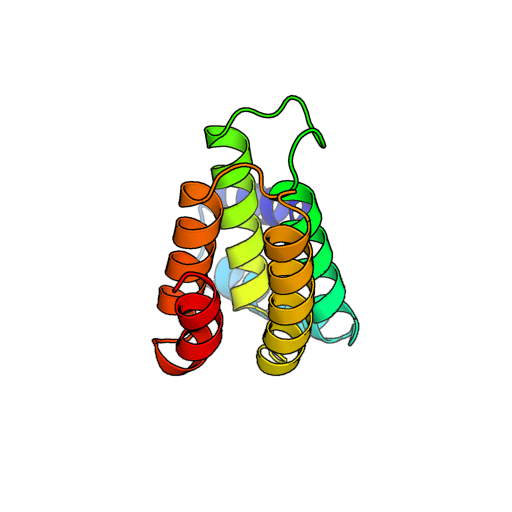 127 ? -15.049 5.369 7.847 1.00 94.12 127 GLU A O 1
ATOM 1062 N N . GLY A 1 128 ? -15.960 3.814 6.508 1.00 93.69 128 GLY A N 1
ATOM 1063 C CA . GLY A 1 128 ? -17.134 3.569 7.344 1.00 93.69 128 GLY A CA 1
ATOM 1064 C C . GLY A 1 128 ? -16.825 2.966 8.718 1.00 93.69 128 GLY A C 1
ATOM 1065 O O . GLY A 1 128 ? -17.633 3.128 9.619 1.00 93.69 128 GLY A O 1
ATOM 1066 N N . MET A 1 129 ? -15.669 2.320 8.908 1.00 94.25 129 MET A N 1
ATOM 1067 C CA . MET A 1 129 ? -15.276 1.730 10.199 1.00 94.25 129 MET A CA 1
ATOM 1068 C C . MET A 1 129 ? -14.814 2.768 11.235 1.00 94.25 129 MET A C 1
ATOM 1070 O O . MET A 1 129 ? -14.661 2.419 12.400 1.00 94.25 129 MET A O 1
ATOM 1074 N N . PHE A 1 130 ? -14.581 4.017 10.817 1.00 86.94 130 PHE A N 1
ATOM 1075 C CA . PHE A 1 130 ? -14.210 5.144 11.686 1.00 86.94 130 PHE A CA 1
ATOM 1076 C C . PHE A 1 130 ? -15.401 6.027 12.081 1.00 86.94 130 PHE A C 1
ATOM 1078 O O . PHE A 1 130 ? -15.206 7.074 12.700 1.00 86.94 130 PHE A O 1
ATOM 1085 N N . ARG A 1 131 ? -16.612 5.650 11.669 1.00 79.50 131 ARG A N 1
ATOM 1086 C CA . ARG A 1 131 ? -17.862 6.308 12.051 1.00 79.50 131 ARG A CA 1
ATOM 1087 C C . ARG A 1 131 ? -18.536 5.511 13.152 1.00 79.50 131 ARG A C 1
ATOM 1089 O O . ARG A 1 131 ? -19.093 6.167 14.053 1.00 79.50 131 ARG A O 1
#

InterPro domains:
  IPR001373 Cullin, N-terminal [PF00888] (1-131)
  IPR016158 Cullin homology domain [PS50069] (39-131)
  IPR016158 Cullin homology domain [SM00182] (69-131)
  IPR016159 Cullin repeat-like-containing domain superfamily [SSF74788] (1-41)
  IPR036317 Cullin homology domain superfamily [SSF75632] (33-131)
  IPR045093 Cullin [PTHR11932] (1-131)

Sequence (131 aa):
LLDLKSRFDRFLQESFNNDRLFKQTIAGDFEYFLNLNSRSPEYLSLFIDDKLKKGVKGLTEQEVETILDKAMVLFRFMQEKDVFERYYKQHLARRLLTNKSVSDDSEKNMISKLKTECGCQFTSKLEGMFR

Radius of gyration: 15.71 Å; chains: 1; bounding box: 42×26×42 Å

Organism: Todus mexicanus (NCBI:txid135184)